Protein AF-A0A7C3ALJ2-F1 (afdb_monomer_lite)

pLDDT: mean 77.15, std 17.39, range [33.81, 95.31]

InterPro domains:
  IPR002881 Domain of unknown function DUF58 [PF01882] (46-124)

Radius of gyration: 22.19 Å; chains: 1; bounding box: 56×35×64 Å

Organism: NCBI:txid1969470

Sequence (143 aa):
MPETLLDPTLAPRLEQLSLALRRPHRGDGRGDRRSLRRGTSLEFADFRPYAVGDDLRHVDWNAYARSDHLFVKLYEEEERFLVHFILDVSRSMDWGSANKLAFALRLVAALGYVGLVGNSRLLVTLADRGFVRSHGPVWGRRE

Secondary structure (DSSP, 8-state):
-PPPSS-TTTHHHHHHHHHHHTS------TTS-S--S-----SEEEEEE--TT--GGGB-HHHHHHHS--EEEEE------EEEEEEE-SGGGS-TTTTHHHHHHHHHHHHHHHHHHTT-EEEEEEEETTEEEEEEEEEPPP-

Structure (mmCIF, N/CA/C/O backbone):
data_AF-A0A7C3ALJ2-F1
#
_entry.id   AF-A0A7C3ALJ2-F1
#
loop_
_atom_site.group_PDB
_atom_site.id
_atom_site.type_symbol
_atom_site.label_atom_id
_atom_site.label_alt_id
_atom_site.label_comp_id
_atom_site.label_asym_id
_atom_site.label_entity_id
_atom_site.label_seq_id
_atom_site.pdbx_PDB_ins_code
_atom_site.Cartn_x
_atom_site.Cartn_y
_atom_site.Cartn_z
_atom_site.occupancy
_atom_site.B_iso_or_equiv
_atom_site.auth_seq_id
_atom_site.auth_comp_id
_atom_site.auth_asym_id
_atom_site.auth_atom_id
_atom_site.pdbx_PDB_model_num
ATOM 1 N N . MET A 1 1 ? 28.435 -0.595 -17.296 1.00 33.81 1 MET A N 1
ATOM 2 C CA . MET A 1 1 ? 27.869 -0.285 -15.965 1.00 33.81 1 MET A CA 1
ATOM 3 C C . MET A 1 1 ? 26.373 -0.502 -16.074 1.00 33.81 1 MET A C 1
ATOM 5 O O . MET A 1 1 ? 25.828 0.019 -17.040 1.00 33.81 1 MET A O 1
ATOM 9 N N . PRO A 1 2 ? 25.717 -1.310 -15.223 1.00 45.59 2 PRO A N 1
ATOM 10 C CA . PRO A 1 2 ? 24.261 -1.386 -15.273 1.00 45.59 2 PRO A CA 1
ATOM 11 C C . PRO A 1 2 ? 23.727 0.025 -15.011 1.00 45.59 2 PRO A C 1
ATOM 13 O O . PRO A 1 2 ? 24.133 0.654 -14.035 1.00 45.59 2 PRO A O 1
ATOM 16 N N . GLU A 1 3 ? 22.901 0.554 -15.915 1.00 58.84 3 GLU A N 1
ATOM 17 C CA . GLU A 1 3 ? 22.177 1.796 -15.648 1.00 58.84 3 GLU A CA 1
ATOM 18 C C . GLU A 1 3 ? 21.433 1.637 -14.322 1.00 58.84 3 GLU A C 1
ATOM 20 O O . GLU A 1 3 ? 20.732 0.647 -14.094 1.00 58.84 3 GLU A O 1
ATOM 25 N N . THR A 1 4 ? 21.605 2.601 -13.427 1.00 68.69 4 THR A N 1
ATOM 26 C CA . THR A 1 4 ? 20.871 2.652 -12.170 1.00 68.69 4 THR A CA 1
ATOM 27 C C . THR A 1 4 ? 19.370 2.696 -12.468 1.00 68.69 4 THR A C 1
ATOM 29 O O . THR A 1 4 ? 18.891 3.572 -13.183 1.00 68.69 4 THR A O 1
ATOM 32 N N . LEU A 1 5 ? 18.612 1.739 -11.917 1.00 74.50 5 LEU A N 1
ATOM 33 C CA . LEU A 1 5 ? 17.150 1.659 -12.084 1.00 74.50 5 LEU A CA 1
ATOM 34 C C . LEU A 1 5 ? 16.419 2.889 -11.528 1.00 74.50 5 LEU A C 1
ATOM 36 O O . LEU A 1 5 ? 15.316 3.207 -11.961 1.00 74.50 5 LEU A O 1
ATOM 40 N N . LEU A 1 6 ? 17.027 3.574 -10.565 1.00 76.19 6 LEU A N 1
ATOM 41 C CA . LEU A 1 6 ? 16.564 4.855 -10.059 1.00 76.19 6 LEU A CA 1
ATOM 42 C C . LEU A 1 6 ? 17.690 5.863 -10.247 1.00 76.19 6 LEU A C 1
ATOM 44 O O . LEU A 1 6 ? 18.774 5.705 -9.687 1.00 76.19 6 LEU A O 1
ATOM 48 N N . ASP A 1 7 ? 17.423 6.884 -11.052 1.00 79.56 7 ASP A N 1
ATOM 49 C CA . ASP A 1 7 ? 18.304 8.038 -11.169 1.00 79.56 7 ASP A CA 1
ATOM 50 C C . ASP A 1 7 ? 18.368 8.744 -9.796 1.00 79.56 7 ASP A C 1
ATOM 52 O O . ASP A 1 7 ? 17.315 9.004 -9.204 1.00 79.56 7 ASP A O 1
ATOM 56 N N . PRO A 1 8 ? 19.560 9.056 -9.255 1.00 75.88 8 PRO A N 1
ATOM 57 C CA . PRO A 1 8 ? 19.692 9.771 -7.983 1.00 75.88 8 PRO A CA 1
ATOM 58 C C . PRO A 1 8 ? 18.953 11.118 -7.960 1.00 75.88 8 PRO A C 1
ATOM 60 O O . PRO A 1 8 ? 18.519 11.559 -6.898 1.00 75.88 8 PRO A O 1
ATOM 63 N N . THR A 1 9 ? 18.731 11.749 -9.115 1.00 81.56 9 THR A N 1
ATOM 64 C CA . THR A 1 9 ? 17.931 12.979 -9.224 1.00 81.56 9 THR A CA 1
ATOM 65 C C . THR A 1 9 ? 16.426 12.753 -9.028 1.00 81.56 9 THR A C 1
ATOM 67 O O . THR A 1 9 ? 15.695 13.697 -8.720 1.00 81.56 9 THR A O 1
ATOM 70 N N . LEU A 1 10 ? 15.941 11.513 -9.171 1.00 79.44 10 LEU A N 1
ATOM 71 C CA . LEU A 1 10 ? 14.536 11.153 -8.960 1.00 79.44 10 LEU A CA 1
ATOM 72 C C . LEU A 1 10 ? 14.204 10.909 -7.488 1.00 79.44 10 LEU A C 1
ATOM 74 O O . LEU A 1 10 ? 13.054 11.117 -7.105 1.00 79.44 10 LEU A O 1
ATOM 78 N N . ALA A 1 11 ? 15.173 10.511 -6.659 1.00 77.81 11 ALA A N 1
ATOM 79 C CA . ALA A 1 11 ? 14.919 10.178 -5.255 1.00 77.81 11 ALA A CA 1
ATOM 80 C C . ALA A 1 11 ? 14.247 11.326 -4.466 1.00 77.81 11 ALA A C 1
ATOM 82 O O . ALA A 1 11 ? 13.194 11.071 -3.878 1.00 77.81 11 ALA A O 1
ATOM 83 N N . PRO A 1 12 ? 14.709 12.595 -4.543 1.00 80.69 12 PRO A N 1
ATOM 84 C CA . PRO A 1 12 ? 14.042 13.707 -3.855 1.00 80.69 12 PRO A CA 1
ATOM 85 C C . PRO A 1 12 ? 12.602 13.947 -4.335 1.00 80.69 12 PRO A C 1
ATOM 87 O O . PRO A 1 12 ? 11.723 14.313 -3.557 1.00 80.69 12 PRO A O 1
ATOM 90 N N . ARG A 1 13 ? 12.328 13.717 -5.627 1.00 83.62 13 ARG A N 1
ATOM 91 C CA . ARG A 1 13 ? 10.977 13.865 -6.196 1.00 83.62 13 ARG A CA 1
ATOM 92 C C . ARG A 1 13 ? 10.041 12.755 -5.724 1.00 83.62 13 ARG A C 1
ATOM 94 O O . ARG A 1 13 ? 8.869 13.015 -5.462 1.00 83.62 13 ARG A O 1
ATOM 101 N N . LEU A 1 14 ? 10.547 11.527 -5.613 1.00 83.44 14 LEU A N 1
ATOM 102 C CA . LEU A 1 14 ? 9.785 10.394 -5.088 1.00 83.44 14 LEU A CA 1
ATOM 103 C C . LEU A 1 14 ? 9.498 10.553 -3.596 1.00 83.44 14 LEU A C 1
ATOM 105 O O . LEU A 1 14 ? 8.397 10.237 -3.153 1.00 83.44 14 LEU A O 1
ATOM 109 N N . GLU A 1 15 ? 10.444 11.097 -2.837 1.00 79.62 15 GLU A N 1
ATOM 110 C CA . GLU A 1 15 ? 10.236 11.452 -1.437 1.00 79.62 15 GLU A CA 1
ATOM 111 C C . GLU A 1 15 ? 9.137 12.514 -1.296 1.00 79.62 15 GLU A C 1
ATOM 113 O O . GLU A 1 15 ? 8.168 12.302 -0.563 1.00 79.62 15 GLU A O 1
ATOM 118 N N . GLN A 1 16 ? 9.192 13.592 -2.083 1.00 80.81 16 GLN A N 1
ATOM 119 C CA . GLN A 1 16 ? 8.142 14.614 -2.104 1.00 80.81 16 GLN A CA 1
ATOM 120 C C . GLN A 1 16 ? 6.760 14.032 -2.461 1.00 80.81 16 GLN A C 1
ATOM 122 O O . GLN A 1 16 ? 5.760 14.366 -1.820 1.00 80.81 16 GLN A O 1
ATOM 127 N N . LEU A 1 17 ? 6.696 13.129 -3.446 1.00 79.69 17 LEU A N 1
ATOM 128 C CA . LEU A 1 17 ? 5.464 12.425 -3.811 1.00 79.69 17 LEU A CA 1
ATOM 129 C C . LEU A 1 17 ? 4.958 11.538 -2.663 1.00 79.69 17 LEU A C 1
ATOM 131 O O . LEU A 1 17 ? 3.764 11.533 -2.365 1.00 79.69 17 LEU A O 1
ATOM 135 N N . SER A 1 18 ? 5.857 10.821 -1.986 1.00 74.44 18 SER A N 1
ATOM 136 C CA . SER A 1 18 ? 5.509 9.970 -0.846 1.00 74.44 18 SER A CA 1
ATOM 137 C C . SER A 1 18 ? 4.914 10.777 0.313 1.00 74.44 18 SER A C 1
ATOM 139 O O . SER A 1 18 ? 3.927 10.355 0.913 1.00 74.44 18 SER A O 1
ATOM 141 N N . LEU A 1 19 ? 5.436 11.979 0.578 1.00 68.94 19 LEU A N 1
ATOM 142 C CA . LEU A 1 19 ? 4.906 12.893 1.593 1.00 68.94 19 LEU A CA 1
ATOM 143 C C . LEU A 1 19 ? 3.507 13.406 1.225 1.00 68.94 19 LEU A C 1
ATOM 145 O O . LEU A 1 19 ? 2.651 13.537 2.100 1.00 68.94 19 LEU A O 1
ATOM 149 N N . ALA A 1 20 ? 3.246 13.658 -0.061 1.00 71.38 20 ALA A N 1
ATOM 150 C CA . ALA A 1 20 ? 1.918 14.043 -0.535 1.00 71.38 20 ALA A CA 1
ATOM 151 C C . ALA A 1 20 ? 0.890 12.908 -0.369 1.00 71.38 20 ALA A C 1
ATOM 153 O O . ALA A 1 20 ? -0.254 13.174 -0.008 1.00 71.38 20 ALA A O 1
ATOM 154 N N . LEU A 1 21 ? 1.310 11.655 -0.577 1.00 65.00 21 LEU A N 1
ATOM 155 C CA . LEU A 1 21 ? 0.473 10.457 -0.431 1.00 65.00 21 LEU A CA 1
ATOM 156 C C . LEU A 1 21 ? 0.263 10.031 1.030 1.00 65.00 21 LEU A C 1
ATOM 158 O O . LEU A 1 21 ? -0.740 9.398 1.339 1.00 65.00 21 LEU A O 1
ATOM 162 N N . ARG A 1 22 ? 1.175 10.410 1.936 1.00 60.94 22 ARG A N 1
ATOM 163 C CA . ARG A 1 22 ? 1.029 10.236 3.393 1.00 60.94 22 ARG A CA 1
ATOM 164 C C . ARG A 1 22 ? -0.002 11.169 4.016 1.00 60.94 22 ARG A C 1
ATOM 166 O O . ARG A 1 22 ? -0.336 10.988 5.186 1.00 60.94 22 ARG A O 1
ATOM 173 N N . ARG A 1 23 ? -0.500 12.177 3.288 1.00 54.72 23 ARG A N 1
ATOM 174 C CA . ARG A 1 23 ? -1.640 12.951 3.782 1.00 54.72 23 ARG A CA 1
ATOM 175 C C . ARG A 1 23 ? -2.798 11.976 3.944 1.00 54.72 23 ARG A C 1
ATOM 177 O O . ARG A 1 23 ? -3.188 11.375 2.941 1.00 54.72 23 ARG A O 1
ATOM 184 N N . PRO A 1 24 ? -3.356 11.833 5.159 1.00 51.25 24 PRO A N 1
ATOM 185 C CA . PRO A 1 24 ? -4.558 11.051 5.333 1.00 51.25 24 PRO A CA 1
ATOM 186 C C . PRO A 1 24 ? -5.551 11.557 4.298 1.00 51.25 24 PRO A C 1
ATOM 188 O O . PRO A 1 24 ? -5.841 12.759 4.255 1.00 51.25 24 PRO A O 1
ATOM 191 N N . HIS A 1 25 ? -6.056 10.666 3.447 1.00 48.00 25 HIS A N 1
ATOM 192 C CA . HIS A 1 25 ? -7.355 10.919 2.859 1.00 48.00 25 HIS A CA 1
ATOM 193 C C . HIS A 1 25 ? -8.286 11.036 4.065 1.00 48.00 25 HIS A C 1
ATOM 195 O O . HIS A 1 25 ? -8.737 10.038 4.621 1.00 48.00 25 HIS A O 1
ATOM 201 N N . ARG A 1 26 ? -8.518 12.270 4.537 1.00 43.62 26 ARG A N 1
ATOM 202 C CA . ARG A 1 26 ? -9.733 12.577 5.278 1.00 43.62 26 ARG A CA 1
ATOM 203 C C . ARG A 1 26 ? -10.808 12.122 4.319 1.00 43.62 26 ARG A C 1
ATOM 205 O O . ARG A 1 26 ? -10.971 12.758 3.284 1.00 43.62 26 ARG A O 1
ATOM 212 N N . GLY A 1 27 ? -11.413 10.967 4.586 1.00 43.16 27 GLY A N 1
ATOM 213 C CA . GLY A 1 27 ? -12.563 10.519 3.825 1.00 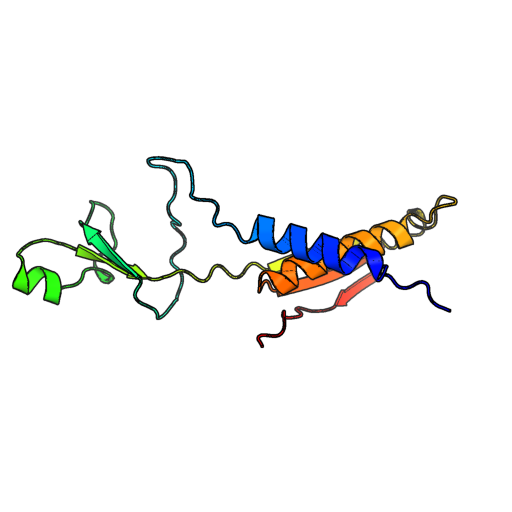43.16 27 GLY A CA 1
ATOM 214 C C . GLY A 1 27 ? -13.542 11.678 3.846 1.00 43.16 27 GLY A C 1
ATOM 215 O O . GLY A 1 27 ? -14.119 11.972 4.892 1.00 43.16 27 GLY A O 1
ATOM 216 N N . ASP A 1 28 ? -13.638 12.401 2.733 1.00 38.25 28 ASP A N 1
ATOM 217 C CA . ASP A 1 28 ? -14.449 13.610 2.613 1.00 38.25 28 ASP A CA 1
ATOM 218 C C . ASP A 1 28 ? -15.898 13.204 2.337 1.00 38.25 28 ASP A C 1
ATOM 220 O O . ASP A 1 28 ? -16.550 13.605 1.380 1.00 38.25 28 ASP A O 1
ATOM 224 N N . GLY A 1 29 ? -16.373 12.288 3.173 1.00 35.59 29 GLY A N 1
ATOM 225 C CA . GLY A 1 29 ? -17.688 11.705 3.126 1.00 35.59 29 GLY A CA 1
ATOM 226 C C . GLY A 1 29 ? -18.248 11.758 4.527 1.00 35.59 29 GLY A C 1
ATOM 227 O O . GLY A 1 29 ? -17.987 10.880 5.352 1.00 35.59 29 GLY A O 1
ATOM 228 N N . ARG A 1 30 ? -19.065 12.779 4.799 1.00 38.22 30 ARG A N 1
ATOM 229 C CA . ARG A 1 30 ? -20.140 12.643 5.782 1.00 38.22 30 ARG A CA 1
ATOM 230 C C . ARG A 1 30 ? -20.892 11.348 5.447 1.00 38.22 30 ARG A C 1
ATOM 232 O O . ARG A 1 30 ? -21.693 11.329 4.525 1.00 38.22 30 ARG A O 1
ATOM 239 N N . GLY A 1 31 ? -20.614 10.281 6.188 1.00 39.94 31 GLY A N 1
ATOM 240 C CA . GLY A 1 31 ? -21.455 9.088 6.217 1.00 39.94 31 GLY A CA 1
ATOM 241 C C . GLY A 1 31 ? -21.067 7.896 5.345 1.00 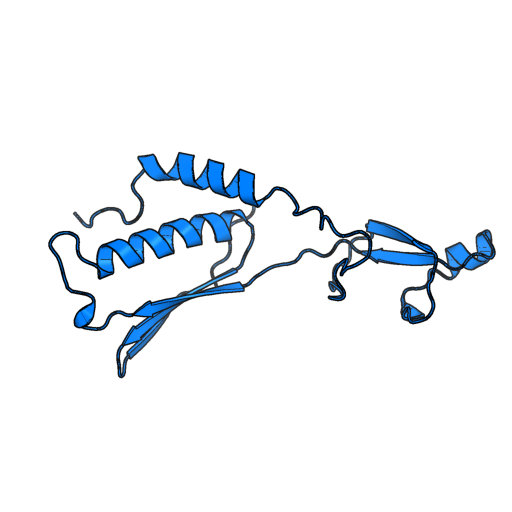39.94 31 GLY A C 1
ATOM 242 O O . GLY A 1 31 ? -21.805 6.922 5.413 1.00 39.94 31 GLY A O 1
ATOM 243 N N . ASP A 1 32 ? -19.946 7.880 4.615 1.00 35.16 32 ASP A N 1
ATOM 244 C CA . ASP A 1 32 ? -19.581 6.683 3.837 1.00 35.16 32 ASP A CA 1
ATOM 245 C C . ASP A 1 32 ? -18.181 6.161 4.188 1.00 35.16 32 ASP A C 1
ATOM 247 O O . ASP A 1 32 ? -17.150 6.679 3.766 1.00 35.16 32 ASP A O 1
ATOM 251 N N . ARG A 1 33 ? -18.191 5.118 5.028 1.00 38.84 33 ARG A N 1
ATOM 252 C CA . ARG A 1 33 ? -17.067 4.249 5.407 1.00 38.84 33 ARG A CA 1
ATOM 253 C C . ARG A 1 33 ? -15.868 4.958 6.052 1.00 38.84 33 ARG A C 1
ATOM 255 O O . ARG A 1 33 ? -14.760 4.944 5.524 1.00 38.84 33 ARG A O 1
ATOM 262 N N . ARG A 1 34 ? -16.030 5.386 7.315 1.00 42.81 34 ARG A N 1
ATOM 263 C CA . ARG A 1 34 ? -14.938 5.119 8.276 1.00 42.81 34 ARG A CA 1
ATOM 264 C C . ARG A 1 34 ? -14.745 3.609 8.254 1.00 42.81 34 ARG A C 1
ATOM 266 O O . ARG A 1 34 ? -15.745 2.905 8.377 1.00 42.81 34 ARG A O 1
ATOM 273 N N . SER A 1 35 ? -13.525 3.159 7.983 1.00 44.22 35 SER A N 1
ATOM 274 C CA . SER A 1 35 ? -13.149 1.756 7.829 1.00 44.22 35 SER A CA 1
ATOM 275 C C . SER A 1 35 ? -14.101 0.790 8.559 1.00 44.22 35 SER A C 1
ATOM 277 O O . SER A 1 35 ? -14.171 0.752 9.784 1.00 44.22 35 SER A O 1
ATOM 279 N N . LEU A 1 36 ? -14.884 0.024 7.789 1.00 39.91 36 LEU A N 1
ATOM 280 C CA . LEU A 1 36 ? -15.577 -1.165 8.301 1.00 39.91 36 LEU A CA 1
ATOM 281 C C . LEU A 1 36 ? -14.583 -2.318 8.519 1.00 39.91 36 LEU A C 1
ATOM 283 O O . LEU A 1 36 ? -14.978 -3.392 8.979 1.00 39.91 36 LEU A O 1
ATOM 287 N N . ARG A 1 37 ? -13.309 -2.129 8.146 1.00 44.88 37 ARG A N 1
ATOM 288 C CA . ARG A 1 37 ? -12.247 -3.081 8.420 1.00 44.88 37 ARG A CA 1
ATOM 289 C C . ARG A 1 37 ? -11.785 -2.829 9.846 1.00 44.88 37 ARG A C 1
ATOM 291 O O . ARG A 1 37 ? -11.502 -1.725 10.281 1.00 44.88 37 ARG A O 1
ATOM 298 N N . ARG A 1 38 ? -11.919 -3.876 10.645 1.00 49.16 38 ARG A N 1
ATOM 299 C CA . ARG A 1 38 ? -11.598 -3.838 12.061 1.00 49.16 38 ARG A CA 1
ATOM 300 C C . ARG A 1 38 ? -10.129 -4.198 12.151 1.00 49.16 38 ARG A C 1
ATOM 302 O O . ARG A 1 38 ? -9.790 -5.380 12.097 1.00 49.16 38 ARG A O 1
ATOM 309 N N . GLY A 1 39 ? -9.273 -3.190 12.226 1.00 46.03 39 GLY A N 1
ATOM 310 C CA . GLY A 1 39 ? -7.867 -3.399 12.518 1.00 46.03 39 GLY A CA 1
ATOM 311 C C . GLY A 1 39 ? -7.715 -4.145 13.838 1.00 46.03 39 GLY A C 1
ATOM 312 O O . GLY A 1 39 ? -8.283 -3.746 14.849 1.00 46.03 39 GLY A O 1
ATOM 313 N N . THR A 1 40 ? -6.911 -5.202 13.860 1.00 45.91 40 THR A N 1
ATOM 314 C CA . THR A 1 40 ? -6.458 -5.905 15.079 1.00 45.91 40 THR A CA 1
ATOM 315 C C . THR A 1 40 ? -5.494 -5.069 15.936 1.00 45.91 40 THR A C 1
ATOM 317 O O . THR A 1 40 ? -4.716 -5.618 16.713 1.00 45.91 40 THR A O 1
ATOM 320 N N . SER A 1 41 ? -5.476 -3.750 15.750 1.00 53.19 41 SER A N 1
ATOM 321 C CA . SER A 1 41 ? -4.529 -2.868 16.417 1.00 53.19 41 SER A CA 1
ATOM 322 C C . SER A 1 41 ? -4.807 -2.813 17.916 1.00 53.19 41 SER A C 1
ATOM 324 O O . SER A 1 41 ? -5.958 -2.773 18.349 1.00 53.19 41 SER A O 1
ATOM 326 N N . LEU A 1 42 ? -3.737 -2.846 18.708 1.00 58.44 42 LEU A N 1
ATOM 327 C CA . LEU A 1 42 ? -3.792 -2.846 20.172 1.00 58.44 42 LEU A CA 1
ATOM 328 C C . LEU A 1 42 ? -3.930 -1.432 20.757 1.00 58.44 42 LEU A C 1
ATOM 330 O O . LEU A 1 42 ? -4.186 -1.299 21.953 1.00 58.44 42 LEU A O 1
ATOM 334 N N . GLU A 1 43 ? -3.761 -0.387 19.944 1.00 68.56 43 GLU A N 1
ATOM 335 C CA . GLU A 1 43 ? -3.712 0.994 20.421 1.00 68.56 43 GLU A CA 1
ATOM 336 C C . GLU A 1 43 ? -5.096 1.649 20.381 1.00 68.56 43 GLU A C 1
ATOM 338 O O . GLU A 1 43 ? -5.773 1.713 19.351 1.00 68.56 43 GLU A O 1
ATOM 343 N N . PHE A 1 44 ? -5.541 2.096 21.554 1.00 79.62 44 PHE A N 1
ATOM 344 C CA . PHE A 1 44 ? -6.787 2.830 21.731 1.00 79.62 44 PHE A CA 1
ATOM 345 C C . PHE A 1 44 ? -6.682 4.205 21.060 1.00 79.62 44 PHE A C 1
ATOM 347 O O . PHE A 1 44 ? -5.753 4.953 21.348 1.00 79.62 44 PHE A O 1
ATOM 354 N N . ALA A 1 45 ? -7.658 4.544 20.216 1.00 79.69 45 ALA A N 1
ATOM 355 C CA . ALA A 1 45 ? -7.729 5.841 19.551 1.00 79.69 45 ALA A CA 1
ATOM 356 C C . ALA A 1 45 ? -8.685 6.802 20.268 1.00 79.69 45 ALA A C 1
ATOM 358 O O . ALA A 1 45 ? -8.289 7.905 20.635 1.00 79.69 45 ALA A O 1
ATOM 359 N N . ASP A 1 46 ? -9.951 6.406 20.438 1.00 83.69 46 ASP A N 1
ATOM 360 C CA . ASP A 1 46 ? -10.995 7.267 21.011 1.00 83.69 46 ASP A CA 1
ATOM 361 C C . ASP A 1 46 ? -12.252 6.458 21.397 1.00 83.69 46 ASP A C 1
ATOM 36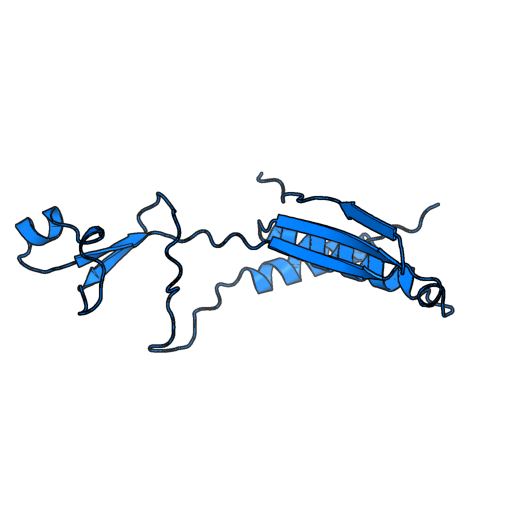3 O O . ASP A 1 46 ? -12.329 5.243 21.204 1.00 83.69 46 ASP A O 1
ATOM 367 N N . PHE A 1 47 ? -13.276 7.135 21.905 1.00 86.62 47 PHE A N 1
ATOM 368 C CA . PHE A 1 47 ? -14.627 6.618 22.065 1.00 86.62 47 PHE A CA 1
ATOM 369 C C . PHE A 1 47 ? -15.574 7.224 21.032 1.00 86.62 47 PHE A C 1
ATOM 371 O O . PHE A 1 47 ? -15.432 8.366 20.598 1.00 86.62 47 PHE A O 1
ATOM 378 N N . ARG A 1 48 ? -16.630 6.484 20.696 1.00 89.69 48 ARG A N 1
ATOM 379 C C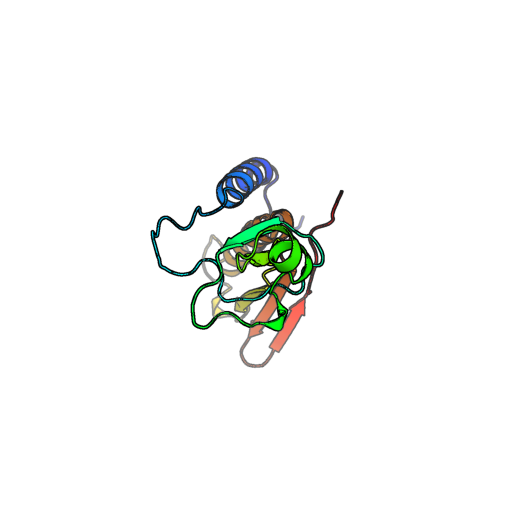A . ARG A 1 48 ? -17.817 7.074 20.067 1.00 89.69 48 ARG A CA 1
ATOM 380 C C . ARG A 1 48 ? -19.104 6.545 20.685 1.00 89.69 48 ARG A C 1
ATOM 382 O O . ARG A 1 48 ? -19.094 5.420 21.188 1.00 89.69 48 ARG A O 1
ATOM 389 N N . PRO A 1 49 ? -20.216 7.297 20.608 1.00 91.69 49 PRO A N 1
ATOM 390 C CA . PRO A 1 49 ? -21.522 6.773 20.976 1.00 91.69 49 PRO A CA 1
ATOM 391 C C . PRO A 1 49 ? -21.845 5.491 20.202 1.00 91.69 49 PRO A C 1
ATOM 393 O O . PRO A 1 49 ? -21.537 5.368 19.008 1.00 91.69 49 PRO A O 1
ATOM 396 N N . TYR A 1 50 ? -22.453 4.540 20.904 1.00 92.50 50 TYR A N 1
ATOM 397 C CA . TYR A 1 50 ? -22.989 3.319 20.319 1.00 92.50 50 TYR A CA 1
ATOM 398 C C . TYR A 1 50 ? -24.105 3.638 19.319 1.00 92.50 50 TYR A C 1
ATOM 400 O O . TYR A 1 50 ? -24.970 4.477 19.578 1.00 92.50 50 TYR A O 1
ATOM 408 N N . ALA A 1 51 ? -24.103 2.930 18.196 1.00 90.06 51 ALA A N 1
ATOM 409 C CA . ALA A 1 51 ? -25.173 2.926 17.215 1.00 90.06 51 ALA A CA 1
ATOM 410 C C . ALA A 1 51 ? -25.708 1.501 17.031 1.00 90.06 51 ALA A C 1
ATOM 412 O O . ALA A 1 51 ? -24.986 0.512 17.172 1.00 90.06 51 ALA A O 1
ATOM 413 N N . VAL A 1 52 ? -26.990 1.389 16.686 1.00 88.62 52 VAL A N 1
ATOM 414 C CA . VAL A 1 52 ? -27.619 0.092 16.413 1.00 88.62 52 VAL A CA 1
ATOM 415 C C . VAL A 1 52 ? -26.868 -0.615 15.280 1.00 88.62 52 VAL A C 1
ATOM 417 O O . VAL A 1 52 ? -26.664 -0.042 14.212 1.00 88.62 52 VAL A O 1
ATOM 420 N N . GLY A 1 53 ? -26.462 -1.862 15.525 1.00 87.69 53 GLY A N 1
ATOM 421 C CA . GLY A 1 53 ? -25.628 -2.656 14.613 1.00 87.69 53 GLY A CA 1
ATOM 422 C C . GLY A 1 53 ? -24.158 -2.750 15.029 1.00 87.69 53 GLY A C 1
ATOM 423 O O . GLY A 1 53 ? -23.424 -3.576 14.484 1.00 87.69 53 GLY A O 1
ATOM 424 N N . ASP A 1 54 ? -23.731 -1.969 16.024 1.00 83.81 54 ASP A N 1
ATOM 425 C CA . ASP A 1 54 ? -22.398 -2.101 16.601 1.00 83.81 54 ASP A CA 1
ATOM 426 C C . ASP A 1 54 ? -22.242 -3.398 17.402 1.00 83.81 54 ASP A C 1
ATOM 428 O O . ASP A 1 54 ? -23.151 -3.872 18.090 1.00 83.81 54 ASP A O 1
ATOM 432 N N . ASP A 1 55 ? -21.041 -3.966 17.327 1.00 84.62 55 ASP A N 1
ATOM 433 C CA . ASP A 1 55 ? -20.675 -5.203 18.007 1.00 84.62 55 ASP A CA 1
ATOM 434 C C . ASP A 1 55 ? -20.417 -4.938 19.496 1.00 84.62 55 ASP A C 1
ATOM 436 O O . ASP A 1 55 ? -19.426 -4.296 19.857 1.00 84.62 55 ASP A O 1
ATOM 440 N N . LEU A 1 56 ? -21.293 -5.470 20.354 1.00 89.06 56 LEU A N 1
ATOM 441 C CA . LEU A 1 56 ? -21.288 -5.255 21.806 1.00 89.06 56 LEU A CA 1
ATOM 442 C C . LEU A 1 56 ? -19.977 -5.656 22.498 1.00 89.06 56 LEU A C 1
ATOM 444 O O . LEU A 1 56 ? -19.696 -5.176 23.592 1.00 89.06 56 LEU A O 1
ATOM 448 N N . ARG A 1 57 ? -19.134 -6.485 21.868 1.00 87.69 57 ARG A N 1
ATOM 449 C CA . ARG A 1 57 ? -17.808 -6.838 22.405 1.00 87.69 57 ARG A CA 1
ATOM 450 C C . ARG A 1 57 ? -16.855 -5.645 22.501 1.00 87.69 57 ARG A C 1
ATOM 452 O O . ARG A 1 57 ? -15.891 -5.706 23.253 1.00 87.69 57 ARG A O 1
ATOM 459 N N . HIS A 1 58 ? -17.123 -4.577 21.752 1.00 85.81 58 HIS A N 1
ATOM 460 C CA . HIS A 1 58 ? -16.316 -3.355 21.746 1.00 85.81 58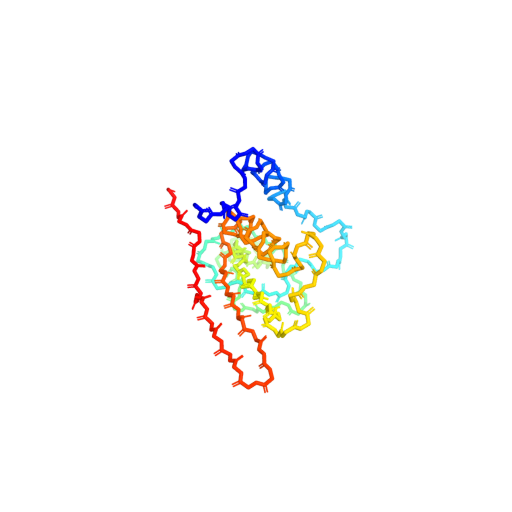 HIS A CA 1
ATOM 461 C C . HIS A 1 58 ? -16.906 -2.250 22.632 1.00 85.81 58 HIS A C 1
ATOM 463 O O . HIS A 1 58 ? -16.352 -1.150 22.684 1.00 85.81 58 HIS A O 1
ATOM 469 N N . VAL A 1 59 ? -18.027 -2.515 23.312 1.00 92.25 59 VAL A N 1
ATOM 470 C CA . VAL A 1 59 ? -18.606 -1.579 24.279 1.00 92.25 59 VAL A CA 1
ATOM 471 C C . VAL A 1 59 ? -17.683 -1.465 25.486 1.00 92.25 59 VAL A C 1
ATOM 473 O O . VAL A 1 59 ? -17.209 -2.466 26.029 1.00 92.25 59 VAL A O 1
ATOM 476 N N . ASP A 1 60 ? -17.435 -0.235 25.927 1.00 91.88 60 ASP A N 1
ATOM 477 C CA . ASP A 1 60 ? -16.760 0.001 27.197 1.00 91.88 60 ASP A CA 1
ATOM 478 C C . ASP A 1 60 ? -17.771 -0.039 28.349 1.00 91.88 60 ASP A C 1
ATOM 480 O O . ASP A 1 60 ? -18.428 0.952 28.676 1.00 91.88 60 ASP A O 1
ATOM 484 N N . TRP A 1 61 ? -17.868 -1.201 28.992 1.00 93.19 61 TRP A N 1
ATOM 485 C CA . TRP A 1 61 ? -18.753 -1.404 30.138 1.00 93.19 61 TRP A CA 1
ATOM 486 C C . TRP A 1 61 ? -18.378 -0.550 31.361 1.00 93.19 61 TRP A C 1
ATOM 488 O O . TRP A 1 61 ? -19.258 -0.189 32.138 1.00 93.19 61 TRP A O 1
ATOM 498 N N . ASN A 1 62 ? -17.109 -0.150 31.513 1.00 93.62 62 ASN A N 1
ATOM 499 C CA . ASN A 1 62 ? -16.683 0.750 32.592 1.00 93.62 62 ASN A CA 1
ATOM 500 C C . ASN A 1 62 ? -17.069 2.207 32.304 1.00 93.62 62 ASN A C 1
ATOM 502 O O . ASN A 1 62 ? -17.350 2.974 33.226 1.00 93.62 62 ASN A O 1
ATOM 506 N N . ALA A 1 63 ? -17.048 2.630 31.038 1.00 91.44 63 ALA A N 1
ATOM 507 C CA . ALA A 1 63 ? -17.577 3.929 30.631 1.00 91.44 63 ALA A CA 1
ATOM 508 C C . ALA A 1 63 ? -19.095 3.975 30.841 1.00 91.44 63 ALA A C 1
ATOM 510 O O . ALA A 1 63 ? -19.593 4.938 31.428 1.00 91.44 63 ALA A O 1
ATOM 511 N N . TYR A 1 64 ? -19.801 2.904 30.465 1.00 93.75 64 TYR A N 1
ATOM 512 C CA . TYR A 1 64 ? -21.233 2.766 30.719 1.00 93.75 64 TYR A CA 1
ATOM 513 C C . TYR A 1 64 ? -21.553 2.861 32.217 1.00 93.75 64 TYR A C 1
ATOM 515 O O . TYR A 1 64 ? -22.331 3.719 32.615 1.00 93.75 64 TYR A O 1
ATOM 523 N N . ALA A 1 65 ? -20.865 2.098 33.073 1.00 95.31 65 ALA A N 1
ATOM 524 C CA . ALA A 1 65 ? -21.098 2.116 34.521 1.00 95.31 65 ALA A CA 1
ATOM 525 C C . ALA A 1 65 ? -20.922 3.501 35.183 1.00 95.31 65 ALA A C 1
ATOM 527 O O . ALA A 1 65 ? -21.478 3.744 36.250 1.00 95.31 65 ALA A O 1
ATOM 528 N N . ARG A 1 66 ? -20.140 4.407 34.577 1.00 94.50 66 ARG A N 1
ATOM 529 C CA . ARG A 1 66 ? -19.882 5.760 35.105 1.00 94.50 66 ARG A CA 1
ATOM 530 C C . ARG A 1 66 ? -20.792 6.841 34.532 1.00 94.50 66 ARG A C 1
ATOM 532 O O . ARG A 1 66 ? -20.906 7.898 35.141 1.00 94.50 66 ARG A O 1
ATOM 539 N N . SER A 1 67 ? -21.362 6.618 33.352 1.00 93.44 67 SER A N 1
ATOM 540 C CA . SER A 1 67 ? -22.068 7.658 32.591 1.00 93.44 67 SER A CA 1
ATOM 541 C C . SER A 1 67 ? -23.496 7.290 32.200 1.00 93.44 67 SER A C 1
ATOM 543 O O . SER A 1 67 ? -24.218 8.162 31.738 1.00 93.44 67 SER A O 1
ATOM 545 N N . ASP A 1 68 ? -23.886 6.021 32.350 1.00 93.75 68 ASP A N 1
ATOM 546 C CA . ASP A 1 68 ? -25.140 5.442 31.848 1.00 93.75 68 ASP A CA 1
ATOM 547 C C . ASP A 1 68 ? -25.358 5.664 30.333 1.00 93.75 68 ASP A C 1
ATOM 549 O O . ASP A 1 68 ? -26.466 5.619 29.800 1.00 93.75 68 ASP A O 1
ATOM 553 N N . HIS A 1 69 ? -24.259 5.885 29.605 1.00 93.19 69 HIS A N 1
ATOM 554 C CA . HIS A 1 69 ? -24.231 6.067 28.161 1.00 93.19 69 HIS A CA 1
ATOM 555 C C . HIS A 1 69 ? -23.359 4.994 27.504 1.00 93.19 69 HIS A C 1
ATOM 557 O O . HIS A 1 69 ? -22.266 4.669 27.972 1.00 93.19 69 HIS A O 1
ATOM 563 N N . LEU A 1 70 ? -23.851 4.422 26.402 1.00 93.88 70 LEU A N 1
ATOM 564 C CA . LEU A 1 70 ? -23.138 3.382 25.665 1.00 93.88 70 LEU A CA 1
ATOM 565 C C . LEU A 1 70 ? -22.098 4.000 24.729 1.00 93.88 70 LEU A C 1
ATOM 567 O O . LEU A 1 70 ? -22.432 4.736 23.797 1.00 93.88 70 LEU A O 1
ATOM 571 N N . PHE A 1 71 ? -20.840 3.622 24.946 1.00 91.44 71 PHE A N 1
ATOM 572 C CA . PHE A 1 71 ? -19.712 3.989 24.099 1.00 91.44 71 PHE A CA 1
ATOM 573 C C . PHE A 1 71 ? -19.026 2.749 23.540 1.00 91.44 71 PHE A C 1
ATOM 575 O O . PHE A 1 71 ? -18.855 1.748 24.235 1.00 91.44 71 PHE A O 1
ATOM 582 N N . VAL A 1 72 ? -18.592 2.846 22.288 1.00 90.81 72 VAL A N 1
ATOM 583 C CA . VAL A 1 72 ? -17.780 1.842 21.602 1.00 90.81 72 VAL A CA 1
ATOM 584 C C . VAL A 1 72 ? -16.343 2.348 21.527 1.00 90.81 72 VAL A C 1
ATOM 586 O O . VAL A 1 72 ? -16.114 3.501 21.149 1.00 90.81 72 VAL A O 1
ATOM 589 N N . LYS A 1 73 ? -15.381 1.489 21.878 1.00 87.69 73 LYS A N 1
ATOM 590 C CA . LYS A 1 73 ? -13.949 1.780 21.737 1.00 87.69 73 LYS A CA 1
ATOM 591 C C . LYS A 1 73 ? -13.558 1.817 20.266 1.00 87.69 73 LYS A C 1
ATOM 593 O O . LYS A 1 73 ? -13.847 0.885 19.514 1.00 87.69 73 LYS A O 1
ATOM 598 N N . LEU A 1 74 ? -12.878 2.884 19.877 1.00 79.62 74 LEU A N 1
ATOM 599 C CA . LEU A 1 74 ? -12.201 3.012 18.599 1.00 79.62 74 LEU A CA 1
ATOM 600 C C . LEU A 1 74 ? -10.723 2.696 18.804 1.00 79.62 74 LEU A C 1
ATOM 602 O O . LEU A 1 74 ? -10.103 3.162 19.759 1.00 79.62 74 LEU A O 1
ATOM 606 N N . TYR A 1 75 ? -10.173 1.908 17.893 1.00 75.44 75 TYR A N 1
ATOM 607 C CA . TYR A 1 75 ? -8.762 1.550 17.857 1.00 75.44 75 TYR A CA 1
ATOM 608 C C . TYR A 1 75 ? -8.138 2.172 16.613 1.00 75.44 75 TYR A C 1
ATOM 610 O O . TYR A 1 75 ? -8.813 2.308 15.587 1.00 75.44 75 TYR A O 1
ATOM 618 N N . GLU A 1 76 ? -6.874 2.570 16.705 1.00 65.06 76 GLU A N 1
ATOM 619 C CA . GLU A 1 76 ? -6.158 3.135 15.565 1.00 65.06 76 GLU A CA 1
ATOM 620 C C . GLU A 1 76 ? -5.795 2.010 14.598 1.00 65.06 76 GLU A C 1
ATOM 622 O O . GLU A 1 76 ? -4.992 1.139 14.920 1.00 65.06 76 GLU A O 1
ATOM 627 N N . GLU A 1 77 ? -6.405 1.974 13.417 1.00 62.59 77 GLU A N 1
ATOM 628 C CA . GLU A 1 77 ? -6.090 0.951 12.425 1.00 62.59 77 GLU A CA 1
ATOM 629 C C . GLU A 1 77 ? -4.812 1.327 11.662 1.00 62.59 77 GLU A C 1
ATOM 631 O O . GLU A 1 77 ? -4.824 2.189 10.786 1.00 62.59 77 GLU A O 1
ATOM 636 N N . GLU A 1 78 ? -3.703 0.638 11.952 1.00 57.12 78 GLU A N 1
ATOM 637 C CA . GLU A 1 78 ? -2.568 0.606 11.027 1.00 57.12 78 GLU A CA 1
ATOM 638 C C . GLU A 1 78 ? -2.967 -0.221 9.784 1.00 57.12 78 GLU A C 1
ATOM 640 O O . GLU A 1 78 ? -2.748 -1.436 9.729 1.00 57.12 78 GLU A O 1
ATOM 645 N N . GLU A 1 79 ? -3.548 0.414 8.760 1.00 58.03 79 GLU A N 1
ATOM 646 C CA . GLU A 1 79 ? -3.746 -0.246 7.465 1.00 58.03 79 GLU A CA 1
ATOM 647 C C . GLU A 1 79 ? -2.389 -0.448 6.774 1.00 58.03 79 GLU A C 1
ATOM 649 O O . GLU A 1 79 ? -1.793 0.463 6.197 1.00 58.03 79 GLU A O 1
ATOM 654 N N . ARG A 1 80 ? -1.881 -1.682 6.827 1.00 63.44 80 ARG A N 1
ATOM 655 C CA . ARG A 1 80 ? -0.699 -2.100 6.066 1.00 63.44 80 ARG A CA 1
ATOM 656 C C . ARG A 1 80 ? -1.142 -2.755 4.768 1.00 63.44 80 ARG A C 1
ATOM 658 O O . ARG A 1 80 ? -1.636 -3.883 4.773 1.00 63.44 80 ARG A O 1
ATOM 665 N N . PHE A 1 81 ? -0.921 -2.082 3.647 1.00 70.69 81 PHE A N 1
ATOM 666 C CA . PHE A 1 81 ? -1.232 -2.637 2.333 1.00 70.69 81 PHE A CA 1
ATOM 667 C C . PHE A 1 81 ? -0.080 -3.496 1.796 1.00 70.69 81 PHE A C 1
ATOM 669 O O . PHE A 1 81 ? 1.099 -3.235 2.050 1.00 70.69 81 PHE A O 1
ATOM 676 N N . LEU A 1 82 ? -0.428 -4.540 1.041 1.00 81.56 82 LEU A N 1
ATOM 677 C CA . LEU A 1 82 ? 0.507 -5.263 0.183 1.00 81.56 82 LEU A CA 1
ATOM 678 C C . LEU A 1 82 ? 0.369 -4.711 -1.234 1.00 81.56 82 LEU A C 1
ATOM 680 O O . LEU A 1 82 ? -0.675 -4.868 -1.862 1.00 81.56 82 LEU A O 1
ATOM 684 N N . VAL A 1 83 ? 1.435 -4.103 -1.742 1.00 84.62 83 VAL A N 1
ATOM 685 C CA . VAL A 1 83 ? 1.541 -3.687 -3.137 1.00 84.62 83 VAL A CA 1
ATOM 686 C C . VAL A 1 83 ? 2.200 -4.820 -3.914 1.00 84.62 83 VAL A C 1
ATOM 688 O O . VAL A 1 83 ? 3.365 -5.149 -3.683 1.00 84.62 83 VAL A O 1
ATOM 691 N N . HIS A 1 84 ? 1.444 -5.436 -4.822 1.00 91.69 84 HIS A N 1
ATOM 692 C CA . HIS A 1 84 ? 1.929 -6.518 -5.676 1.00 91.69 84 HIS A CA 1
ATOM 693 C C . HIS A 1 84 ? 2.058 -6.032 -7.119 1.00 91.69 84 HIS A C 1
ATOM 695 O O . HIS A 1 84 ? 1.062 -5.810 -7.801 1.00 91.69 84 HIS A O 1
ATOM 701 N N . PHE A 1 85 ? 3.294 -5.878 -7.587 1.00 93.06 85 PHE A N 1
ATOM 702 C CA . PHE A 1 85 ? 3.585 -5.614 -8.990 1.00 93.06 85 PHE A CA 1
ATOM 703 C C . PHE A 1 85 ? 3.751 -6.925 -9.748 1.00 93.06 85 PHE A C 1
ATOM 705 O O . PHE A 1 85 ? 4.537 -7.780 -9.342 1.00 93.06 85 PHE A O 1
ATOM 712 N N . ILE A 1 86 ? 3.062 -7.059 -10.876 1.00 93.62 86 ILE A N 1
ATOM 713 C CA . ILE A 1 86 ? 3.270 -8.151 -11.827 1.00 93.62 86 ILE A CA 1
ATOM 714 C C . ILE A 1 86 ? 3.809 -7.525 -13.108 1.00 93.62 86 ILE A C 1
ATOM 716 O O . ILE A 1 86 ? 3.141 -6.699 -13.728 1.00 93.62 86 ILE A O 1
ATOM 720 N N . LEU A 1 87 ? 5.040 -7.876 -13.466 1.00 94.31 87 LEU A N 1
ATOM 721 C CA . LEU A 1 87 ? 5.766 -7.316 -14.594 1.00 94.31 87 LEU A CA 1
ATOM 722 C C . LEU A 1 87 ? 5.927 -8.369 -15.688 1.00 94.31 87 LEU A C 1
ATOM 724 O O . LEU A 1 87 ? 6.527 -9.416 -15.454 1.00 94.31 87 LEU A O 1
ATOM 728 N N . ASP A 1 88 ? 5.436 -8.059 -16.886 1.00 93.25 88 ASP A N 1
ATOM 729 C CA . ASP A 1 88 ? 5.724 -8.842 -18.086 1.00 93.25 88 ASP A CA 1
ATOM 730 C C . ASP A 1 88 ? 7.218 -8.725 -18.440 1.00 93.25 88 ASP A C 1
ATOM 732 O O . ASP A 1 88 ? 7.761 -7.621 -18.518 1.00 93.25 88 ASP A O 1
ATOM 736 N N . VAL A 1 89 ? 7.880 -9.864 -18.637 1.00 93.56 89 VAL A N 1
ATOM 737 C CA . VAL A 1 89 ? 9.273 -9.971 -19.104 1.00 93.56 89 VAL A CA 1
ATOM 738 C C . VAL A 1 89 ? 9.382 -10.767 -20.410 1.00 93.56 89 VAL A C 1
ATOM 740 O O . VAL A 1 89 ? 10.466 -11.218 -20.778 1.00 93.56 89 VAL A O 1
ATOM 743 N N . SER A 1 90 ? 8.263 -10.939 -21.121 1.00 92.94 90 SER A N 1
ATOM 744 C CA . SER A 1 90 ? 8.214 -11.573 -22.437 1.00 92.94 90 SER A CA 1
ATOM 745 C C . SER A 1 90 ? 9.046 -10.818 -23.476 1.00 92.94 90 SER A C 1
ATOM 747 O O . SER A 1 90 ? 9.324 -9.623 -23.351 1.00 92.94 90 SER A O 1
ATOM 749 N N . ARG A 1 91 ? 9.375 -11.490 -24.588 1.00 90.94 91 ARG A N 1
ATOM 750 C CA . ARG A 1 91 ? 10.107 -10.884 -25.723 1.00 90.94 91 ARG A CA 1
ATOM 751 C C . ARG A 1 91 ? 9.460 -9.606 -26.270 1.00 90.94 91 ARG A C 1
ATOM 753 O O . ARG A 1 91 ? 10.156 -8.781 -26.844 1.00 90.94 91 ARG A O 1
ATOM 760 N N . SER A 1 92 ? 8.150 -9.420 -26.083 1.00 92.19 92 SER A N 1
ATOM 761 C CA . SER A 1 92 ? 7.440 -8.201 -26.502 1.00 92.19 92 SER A CA 1
ATOM 762 C C . SER A 1 92 ? 7.888 -6.939 -25.747 1.00 92.19 92 SER A C 1
ATOM 764 O O . SER A 1 92 ? 7.602 -5.820 -26.175 1.00 92.19 92 SER A O 1
ATOM 766 N N . MET A 1 93 ? 8.582 -7.114 -24.621 1.00 93.56 93 MET A N 1
ATOM 767 C CA . MET A 1 93 ? 9.105 -6.035 -23.791 1.00 93.56 93 MET A CA 1
ATOM 768 C C . MET A 1 93 ? 10.497 -5.565 -24.237 1.00 93.56 93 MET A C 1
ATOM 770 O O . MET A 1 93 ? 10.925 -4.488 -23.823 1.00 93.56 93 MET A O 1
ATOM 774 N N . ASP A 1 94 ? 11.176 -6.314 -25.113 1.00 92.25 94 ASP A N 1
ATOM 775 C CA . ASP A 1 94 ? 12.410 -5.880 -25.773 1.00 92.25 94 ASP A CA 1
ATOM 776 C C . ASP A 1 94 ? 12.079 -5.102 -27.052 1.00 92.25 94 ASP A C 1
ATOM 778 O O . ASP A 1 94 ? 12.192 -5.585 -28.178 1.00 92.25 94 ASP A O 1
ATOM 782 N N . TRP A 1 95 ? 11.540 -3.899 -26.859 1.00 92.12 95 TRP A N 1
ATOM 783 C CA . TRP A 1 95 ? 11.053 -3.061 -27.947 1.00 92.12 95 TRP A CA 1
ATOM 784 C C . TRP A 1 95 ? 11.365 -1.585 -27.704 1.00 92.12 95 TRP A C 1
ATOM 786 O O . TRP A 1 95 ? 11.262 -1.102 -26.572 1.00 92.12 95 TRP A O 1
ATOM 796 N N . GLY A 1 96 ? 11.677 -0.873 -28.793 1.00 89.50 96 GLY A N 1
ATOM 797 C CA . GLY A 1 96 ? 11.932 0.568 -28.814 1.00 89.50 96 GLY A CA 1
ATOM 798 C C . GLY A 1 96 ? 13.379 0.961 -28.490 1.00 89.50 96 GLY A C 1
ATOM 799 O O . GLY A 1 96 ? 14.137 0.195 -27.903 1.00 89.50 96 GLY A O 1
ATOM 800 N N . SER A 1 97 ? 13.759 2.184 -28.876 1.00 80.19 97 SER A N 1
ATOM 801 C CA . SER A 1 97 ? 15.057 2.785 -28.519 1.00 80.19 97 SER A CA 1
ATOM 802 C C . SER A 1 97 ? 15.143 3.107 -27.025 1.00 80.19 97 SER A C 1
ATOM 804 O O . SER A 1 97 ? 16.180 2.902 -26.400 1.00 80.19 97 SER A O 1
ATOM 806 N N . ALA A 1 98 ? 14.029 3.546 -26.436 1.00 81.06 98 ALA A N 1
ATOM 807 C CA . ALA A 1 98 ? 13.794 3.474 -25.003 1.00 81.06 98 ALA A CA 1
ATOM 808 C C . ALA A 1 98 ? 13.177 2.104 -24.701 1.00 81.06 98 ALA A C 1
ATOM 810 O O . ALA A 1 98 ? 11.981 1.898 -24.908 1.00 81.06 98 ALA A O 1
ATOM 811 N N . ASN A 1 99 ? 14.011 1.161 -24.266 1.00 90.31 99 ASN A N 1
ATOM 812 C CA . ASN A 1 99 ? 13.597 -0.217 -24.033 1.00 90.3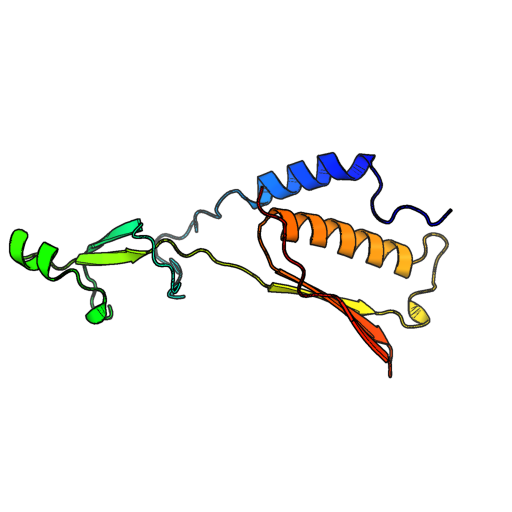1 99 ASN A CA 1
ATOM 813 C C . ASN A 1 99 ? 12.400 -0.280 -23.057 1.00 90.31 99 ASN A C 1
ATOM 815 O O . ASN A 1 99 ? 12.470 0.208 -21.922 1.00 90.31 99 ASN A O 1
ATOM 819 N N . LYS A 1 100 ? 11.290 -0.881 -23.506 1.00 93.38 100 LYS A N 1
ATOM 820 C CA . LYS A 1 100 ? 10.030 -0.960 -22.747 1.00 93.38 100 LYS A CA 1
ATOM 821 C C . LYS A 1 100 ? 10.197 -1.676 -21.401 1.00 93.38 100 LYS A C 1
ATOM 823 O O . LYS A 1 100 ? 9.640 -1.216 -20.402 1.00 93.38 100 LYS A O 1
ATOM 828 N N . LEU A 1 101 ? 10.975 -2.761 -21.347 1.00 92.50 101 LEU A N 1
ATOM 829 C CA . LEU A 1 101 ? 11.286 -3.465 -20.099 1.00 92.50 101 LEU A CA 1
ATOM 830 C C . LEU A 1 101 ? 12.053 -2.569 -19.123 1.00 92.50 101 LEU A C 1
ATOM 832 O O . LEU A 1 101 ? 11.692 -2.493 -17.949 1.00 92.50 101 LEU A O 1
ATOM 836 N N . ALA A 1 102 ? 13.072 -1.857 -19.605 1.00 90.19 102 ALA A N 1
ATOM 837 C CA . ALA A 1 102 ? 13.848 -0.937 -18.782 1.00 90.19 102 ALA A CA 1
ATOM 838 C C . ALA A 1 102 ? 12.952 0.153 -18.179 1.00 90.19 102 ALA A C 1
ATOM 840 O O . ALA A 1 102 ? 13.017 0.407 -16.978 1.00 90.19 102 ALA A O 1
ATOM 841 N N . PHE A 1 103 ? 12.058 0.746 -18.974 1.00 90.19 103 PHE A N 1
ATOM 842 C CA . PHE A 1 103 ? 11.102 1.734 -18.472 1.00 90.19 103 PHE A CA 1
ATOM 843 C C . PHE A 1 103 ? 10.164 1.153 -17.405 1.00 90.19 103 PHE A C 1
ATOM 845 O O . PHE A 1 103 ? 9.975 1.756 -16.348 1.00 90.19 103 PHE A O 1
ATOM 852 N N . ALA A 1 104 ? 9.611 -0.037 -17.644 1.00 92.12 104 ALA A N 1
ATOM 853 C CA . ALA A 1 104 ? 8.707 -0.682 -16.702 1.00 92.12 104 ALA A CA 1
ATOM 854 C C . ALA A 1 104 ? 9.403 -1.041 -15.375 1.00 92.12 104 ALA A C 1
ATOM 856 O O . ALA A 1 104 ? 8.829 -0.835 -14.306 1.00 92.12 104 ALA A O 1
ATOM 857 N N . LEU A 1 105 ? 10.664 -1.486 -15.419 1.00 91.12 105 LEU A N 1
ATOM 858 C CA . LEU A 1 105 ? 11.481 -1.712 -14.223 1.00 91.12 105 LEU A CA 1
ATOM 859 C C . LEU A 1 105 ? 11.722 -0.416 -13.437 1.00 91.12 105 LEU A C 1
ATOM 861 O O . LEU A 1 105 ? 11.572 -0.418 -12.216 1.00 91.12 105 LEU A O 1
ATOM 865 N N . ARG A 1 106 ? 12.044 0.694 -14.120 1.00 89.81 106 ARG A N 1
ATOM 866 C CA . ARG A 1 106 ? 12.210 2.015 -13.482 1.00 89.81 106 ARG A CA 1
ATOM 867 C C . ARG A 1 106 ? 10.911 2.477 -12.814 1.00 89.81 106 ARG A C 1
ATOM 869 O O . ARG A 1 106 ? 10.941 2.974 -11.691 1.00 89.81 106 ARG A O 1
ATOM 876 N N . LEU A 1 107 ? 9.765 2.259 -13.463 1.00 89.25 107 LEU A N 1
ATOM 877 C CA . LEU A 1 107 ? 8.450 2.592 -12.912 1.00 89.25 107 LEU A CA 1
ATOM 878 C C . LEU A 1 107 ? 8.117 1.757 -11.666 1.00 89.25 107 LEU A C 1
ATOM 880 O O . LEU A 1 107 ? 7.717 2.317 -10.647 1.00 89.25 107 LEU A O 1
ATOM 884 N N . VAL A 1 108 ? 8.312 0.436 -11.723 1.00 91.75 108 VAL A N 1
ATOM 885 C CA . VAL A 1 108 ? 8.092 -0.460 -10.573 1.00 91.75 108 VAL A CA 1
ATOM 886 C C . VAL A 1 108 ? 9.027 -0.101 -9.419 1.00 91.75 108 VAL A C 1
ATOM 888 O O . VAL A 1 108 ? 8.587 -0.071 -8.273 1.00 91.75 108 VAL A O 1
ATOM 891 N N . ALA A 1 109 ? 10.290 0.230 -9.700 1.00 89.38 109 ALA A N 1
ATOM 892 C CA . ALA A 1 109 ? 11.230 0.685 -8.680 1.00 89.38 109 ALA A CA 1
ATOM 893 C C . ALA A 1 109 ? 10.777 2.004 -8.029 1.00 89.38 109 ALA A C 1
ATOM 895 O O . ALA A 1 109 ? 10.823 2.132 -6.806 1.00 89.38 109 ALA A O 1
ATOM 896 N N . ALA A 1 110 ? 10.292 2.962 -8.824 1.00 88.06 110 ALA A N 1
ATOM 897 C CA . ALA A 1 110 ? 9.834 4.263 -8.342 1.00 88.06 110 ALA A CA 1
ATOM 898 C C . ALA A 1 110 ? 8.568 4.154 -7.478 1.00 88.06 110 ALA A C 1
ATOM 900 O O . ALA A 1 110 ? 8.521 4.675 -6.364 1.00 88.06 110 ALA A O 1
ATOM 901 N N . LEU A 1 111 ? 7.552 3.432 -7.958 1.00 86.31 111 LEU A N 1
ATOM 902 C CA . LEU A 1 111 ? 6.323 3.187 -7.197 1.00 86.31 111 LEU A CA 1
ATOM 903 C C . LEU A 1 111 ? 6.591 2.317 -5.968 1.00 86.31 111 LEU A C 1
ATOM 905 O O . LEU A 1 111 ? 6.008 2.534 -4.906 1.00 86.31 111 LEU A O 1
ATOM 909 N N . GLY A 1 112 ? 7.504 1.357 -6.097 1.00 88.00 112 GLY A N 1
ATOM 910 C CA . GLY A 1 112 ? 7.916 0.509 -4.996 1.00 88.00 112 GLY A CA 1
ATOM 911 C C . GLY A 1 112 ? 8.607 1.278 -3.880 1.00 88.00 112 GLY A C 1
ATOM 912 O O . GLY A 1 112 ? 8.290 1.061 -2.715 1.00 88.00 112 GLY A O 1
ATOM 913 N N . TYR A 1 113 ? 9.475 2.232 -4.224 1.00 85.62 113 TYR A N 1
ATOM 914 C CA . TYR A 1 113 ? 10.076 3.150 -3.259 1.00 85.62 113 TYR A CA 1
ATOM 915 C C . TYR A 1 113 ? 9.005 3.920 -2.476 1.00 85.62 113 TYR A C 1
ATOM 917 O O . TYR A 1 113 ? 9.020 3.919 -1.247 1.00 85.62 113 TYR A O 1
ATOM 925 N N . VAL A 1 114 ? 8.024 4.502 -3.174 1.00 82.94 114 VAL A N 1
ATOM 926 C CA . VAL A 1 114 ? 6.914 5.234 -2.543 1.00 82.94 114 VAL A CA 1
ATOM 927 C C . VAL A 1 114 ? 6.116 4.334 -1.591 1.00 82.94 114 VAL A C 1
ATOM 929 O O . VAL A 1 114 ? 5.827 4.737 -0.465 1.00 82.94 114 VAL A O 1
ATOM 932 N N . GLY A 1 115 ? 5.803 3.102 -2.005 1.00 79.50 115 GLY A N 1
ATOM 933 C CA . GLY A 1 115 ? 5.095 2.133 -1.163 1.00 79.50 115 GLY A CA 1
ATOM 934 C C . GLY A 1 115 ? 5.889 1.715 0.080 1.00 79.50 115 GLY A C 1
ATOM 935 O O . GLY A 1 115 ? 5.337 1.670 1.180 1.00 79.50 115 GLY A O 1
ATOM 936 N N . LEU A 1 116 ? 7.192 1.462 -0.070 1.00 79.94 116 LEU A N 1
ATOM 937 C CA . LEU A 1 116 ? 8.077 1.102 1.043 1.00 79.94 116 LEU A CA 1
ATOM 938 C C . LEU A 1 116 ? 8.215 2.251 2.049 1.00 79.94 116 LEU A C 1
ATOM 940 O O . LEU A 1 116 ? 8.139 2.013 3.253 1.00 79.94 116 LEU A O 1
ATOM 944 N N . VAL A 1 117 ? 8.342 3.496 1.573 1.00 77.25 117 VAL A N 1
ATOM 945 C CA . VAL A 1 117 ? 8.317 4.688 2.435 1.00 77.25 117 VAL A CA 1
ATOM 946 C C . VAL A 1 117 ? 6.970 4.800 3.151 1.00 77.25 117 VAL A C 1
ATOM 948 O O . VAL A 1 117 ? 6.934 5.167 4.318 1.00 77.25 117 VAL A O 1
ATOM 951 N N . GLY A 1 118 ? 5.859 4.437 2.510 1.00 70.31 118 GLY A N 1
ATOM 952 C CA . GLY A 1 118 ? 4.527 4.368 3.123 1.00 70.31 118 GLY A CA 1
ATOM 953 C C . GLY A 1 118 ? 4.298 3.178 4.067 1.00 70.31 118 GLY A C 1
ATOM 954 O O . GLY A 1 118 ? 3.148 2.854 4.348 1.00 70.31 118 GLY A O 1
ATOM 955 N N . ASN A 1 119 ? 5.356 2.497 4.526 1.00 71.94 119 ASN A N 1
ATOM 956 C CA . ASN A 1 119 ? 5.300 1.348 5.440 1.00 71.94 119 ASN A CA 1
ATOM 957 C C . ASN A 1 119 ? 4.453 0.163 4.913 1.00 71.94 119 ASN A C 1
ATOM 959 O O . ASN A 1 119 ? 3.972 -0.676 5.680 1.00 71.94 119 ASN A O 1
ATOM 963 N N . SER A 1 120 ? 4.273 0.093 3.589 1.00 75.94 120 SER A N 1
ATOM 964 C CA . SER A 1 120 ? 3.581 -1.001 2.906 1.00 75.94 120 SER A CA 1
ATOM 965 C C . SER A 1 120 ? 4.535 -2.161 2.619 1.00 75.94 120 SER A C 1
ATOM 967 O O . SER A 1 120 ? 5.757 -2.003 2.556 1.00 75.94 120 SER A O 1
ATOM 969 N N . ARG A 1 121 ? 3.971 -3.355 2.420 1.00 82.50 121 ARG A N 1
ATOM 970 C CA . ARG A 1 121 ? 4.719 -4.520 1.931 1.00 82.50 121 ARG A CA 1
ATOM 971 C C . ARG A 1 121 ? 4.793 -4.472 0.414 1.00 82.50 121 ARG A C 1
ATOM 973 O O . ARG A 1 121 ? 3.801 -4.144 -0.232 1.00 82.50 121 ARG A O 1
ATOM 980 N N . LEU A 1 122 ? 5.924 -4.876 -0.148 1.00 89.31 122 LEU A N 1
ATOM 981 C CA . LEU A 1 122 ? 6.121 -4.909 -1.592 1.00 89.31 122 LEU A CA 1
ATOM 982 C C . LEU A 1 122 ? 6.441 -6.316 -2.087 1.00 89.31 122 LEU A C 1
ATOM 984 O O . LEU A 1 122 ? 7.405 -6.927 -1.634 1.00 89.31 122 LEU A O 1
ATOM 988 N N . LEU A 1 123 ? 5.664 -6.801 -3.050 1.00 91.94 123 LEU A N 1
ATOM 989 C CA . LEU A 1 123 ? 5.913 -8.035 -3.788 1.00 91.94 123 LEU A CA 1
ATOM 990 C C . LEU A 1 123 ? 6.048 -7.697 -5.272 1.00 91.94 123 LEU A C 1
ATOM 992 O O . LEU A 1 123 ? 5.213 -6.987 -5.825 1.00 91.94 123 LEU A O 1
ATOM 996 N N . VAL A 1 124 ? 7.080 -8.216 -5.927 1.00 92.94 124 VAL A N 1
ATOM 997 C CA . VAL A 1 124 ? 7.256 -8.081 -7.378 1.00 92.94 124 VAL A CA 1
ATOM 998 C C . VAL A 1 124 ? 7.305 -9.466 -7.989 1.00 92.94 124 VAL A C 1
ATOM 1000 O O . VAL A 1 124 ? 8.085 -10.303 -7.550 1.00 92.94 124 VAL A O 1
ATOM 1003 N N . THR A 1 125 ? 6.508 -9.704 -9.019 1.00 94.12 125 THR A N 1
ATOM 1004 C CA . THR A 1 125 ? 6.501 -10.943 -9.788 1.00 94.12 125 THR A CA 1
ATOM 1005 C C . THR A 1 125 ? 6.844 -10.635 -11.233 1.00 94.12 125 THR A C 1
ATOM 1007 O O . THR A 1 125 ? 6.128 -9.901 -11.900 1.00 94.12 125 THR A O 1
ATOM 1010 N N . LEU A 1 126 ? 7.939 -11.207 -11.718 1.00 93.44 126 LEU A N 1
ATOM 1011 C CA . LEU A 1 126 ? 8.287 -11.240 -13.132 1.00 93.44 126 LEU A CA 1
ATOM 1012 C C . LEU A 1 126 ? 7.543 -12.405 -13.781 1.00 93.44 126 LEU A C 1
ATOM 1014 O O . LEU A 1 126 ? 7.603 -13.518 -13.254 1.00 93.44 126 LEU A O 1
ATOM 1018 N N . ALA A 1 127 ? 6.859 -12.156 -14.893 1.00 93.50 127 ALA A N 1
ATOM 1019 C CA . ALA A 1 127 ? 6.028 -13.135 -15.578 1.00 93.50 127 ALA A CA 1
ATOM 1020 C C . ALA A 1 127 ? 6.311 -13.169 -17.089 1.00 93.50 127 ALA A C 1
ATOM 1022 O O . ALA A 1 127 ? 6.391 -12.135 -17.742 1.00 93.50 127 ALA A O 1
ATOM 1023 N N . ASP A 1 128 ? 6.425 -14.372 -17.639 1.00 90.62 128 ASP A N 1
ATOM 1024 C CA . ASP A 1 128 ? 6.373 -14.694 -19.071 1.00 90.62 128 ASP A CA 1
ATOM 1025 C C . ASP A 1 128 ? 5.584 -16.011 -19.238 1.00 90.62 128 ASP A C 1
ATOM 1027 O O . ASP A 1 128 ? 5.304 -16.692 -18.249 1.00 90.62 128 ASP A O 1
ATOM 1031 N N . ARG A 1 129 ? 5.225 -16.397 -20.471 1.00 80.44 129 ARG A N 1
ATOM 1032 C CA . ARG A 1 129 ? 4.296 -17.495 -20.829 1.00 80.44 129 ARG A CA 1
ATOM 1033 C C . ARG A 1 129 ? 4.537 -18.854 -20.149 1.00 80.44 129 ARG A C 1
ATOM 1035 O O . ARG A 1 129 ? 3.641 -19.689 -20.178 1.00 80.44 129 ARG A O 1
ATOM 1042 N N . GLY A 1 130 ? 5.700 -19.089 -19.547 1.00 79.31 130 GLY A N 1
ATOM 1043 C CA . GLY A 1 130 ? 5.969 -20.265 -18.713 1.00 79.31 130 GLY A CA 1
ATOM 1044 C C . GLY A 1 130 ? 6.937 -20.011 -17.556 1.00 79.31 130 GLY A C 1
ATOM 1045 O O . GLY A 1 130 ? 7.416 -20.964 -16.949 1.00 79.31 130 GLY A O 1
ATOM 1046 N N . PHE A 1 131 ? 7.258 -18.750 -17.261 1.00 77.31 131 PHE A N 1
ATOM 1047 C CA . PHE A 1 131 ? 8.239 -18.391 -16.244 1.00 77.31 131 PHE A CA 1
ATOM 1048 C C . PHE A 1 131 ? 7.645 -17.371 -15.285 1.00 77.31 131 PHE A C 1
ATOM 1050 O O . PHE A 1 131 ? 7.211 -16.299 -15.697 1.00 77.31 131 PHE A O 1
ATOM 1057 N N . VAL A 1 132 ? 7.655 -17.704 -13.997 1.00 87.81 132 VAL A N 1
ATOM 1058 C CA . VAL A 1 132 ? 7.220 -16.804 -12.933 1.00 87.81 132 VAL A CA 1
ATOM 1059 C C . VAL A 1 132 ? 8.307 -16.764 -11.873 1.00 87.81 132 VAL A C 1
ATOM 1061 O O . VAL A 1 132 ? 8.664 -17.793 -11.301 1.00 87.81 132 VAL A O 1
ATOM 1064 N N . ARG A 1 133 ? 8.831 -15.570 -11.593 1.00 88.56 133 ARG A N 1
ATOM 1065 C CA . ARG A 1 133 ? 9.789 -15.351 -10.507 1.00 88.56 133 ARG A CA 1
ATOM 1066 C C . ARG A 1 133 ? 9.321 -14.212 -9.625 1.00 88.56 133 ARG A C 1
ATOM 1068 O O . ARG A 1 133 ? 9.200 -13.083 -10.087 1.00 88.56 133 ARG A O 1
ATOM 1075 N N . SER A 1 134 ? 9.129 -14.500 -8.345 1.00 89.06 134 SER A N 1
ATOM 1076 C CA . SER A 1 134 ? 8.716 -13.506 -7.357 1.00 89.06 134 SER A CA 1
ATOM 1077 C C . SER A 1 134 ? 9.879 -13.061 -6.473 1.00 89.06 134 SER A C 1
ATOM 1079 O O . SER A 1 134 ? 10.778 -13.842 -6.164 1.00 89.06 134 SER A O 1
ATOM 1081 N N . HIS A 1 135 ? 9.848 -11.799 -6.058 1.00 85.56 135 HIS A N 1
ATOM 1082 C CA . HIS A 1 135 ? 10.772 -11.188 -5.115 1.00 85.56 135 HIS A CA 1
ATOM 1083 C C . HIS A 1 135 ? 9.991 -10.416 -4.046 1.00 85.56 135 HIS A C 1
ATOM 1085 O O . HIS A 1 135 ? 9.161 -9.566 -4.370 1.00 85.56 135 HIS A O 1
ATOM 1091 N N . GLY A 1 136 ? 10.270 -10.712 -2.777 1.00 84.94 136 GLY A N 1
ATOM 1092 C CA . GLY A 1 136 ? 9.532 -10.201 -1.623 1.00 84.94 136 GLY A CA 1
ATOM 1093 C C . GLY A 1 136 ? 8.662 -11.270 -0.941 1.00 84.94 136 GLY A C 1
ATOM 1094 O O . GLY A 1 136 ? 8.816 -12.455 -1.239 1.00 84.94 136 GLY A O 1
ATOM 1095 N N . PRO A 1 137 ? 7.758 -10.873 -0.026 1.00 81.88 137 PRO A N 1
ATOM 1096 C CA . PRO A 1 137 ? 7.463 -9.490 0.338 1.00 81.88 137 PRO A CA 1
ATOM 1097 C C . PRO A 1 137 ? 8.640 -8.810 1.052 1.00 81.88 137 PRO A C 1
ATOM 1099 O O . PRO A 1 137 ? 9.222 -9.369 1.978 1.00 81.88 137 PRO A O 1
ATOM 1102 N N . VAL A 1 138 ? 8.986 -7.600 0.615 1.00 82.50 138 VAL A N 1
ATOM 1103 C CA . VAL A 1 138 ? 9.998 -6.745 1.250 1.00 82.50 138 VAL A CA 1
ATOM 1104 C C . VAL A 1 138 ? 9.300 -5.665 2.066 1.00 82.50 138 VAL A C 1
ATOM 1106 O O . VAL A 1 138 ? 8.217 -5.193 1.708 1.00 82.50 138 VAL A O 1
ATOM 1109 N N . TRP A 1 139 ? 9.929 -5.296 3.175 1.00 72.38 139 TRP A N 1
ATOM 1110 C CA . TRP A 1 139 ? 9.453 -4.278 4.098 1.00 72.38 139 TRP A CA 1
ATOM 1111 C C . TRP A 1 139 ? 10.228 -2.977 3.926 1.00 72.38 139 TRP A C 1
ATOM 1113 O O . TRP A 1 139 ? 11.447 -3.001 3.740 1.00 72.38 139 TRP A O 1
ATOM 1123 N N . GLY A 1 140 ? 9.533 -1.845 4.055 1.00 66.19 140 GLY A N 1
ATOM 1124 C CA . GLY A 1 140 ? 10.203 -0.584 4.357 1.00 66.19 140 GLY A CA 1
ATOM 1125 C C . GLY A 1 140 ? 10.901 -0.714 5.711 1.00 66.19 140 GLY A C 1
ATOM 1126 O O . GLY A 1 140 ? 10.300 -1.206 6.667 1.00 66.19 140 GLY A O 1
ATOM 1127 N N . ARG A 1 141 ? 12.184 -0.345 5.799 1.00 56.28 141 ARG A N 1
ATOM 1128 C CA . ARG A 1 141 ? 12.877 -0.308 7.094 1.00 56.28 141 ARG A CA 1
ATOM 1129 C C . ARG A 1 141 ? 12.273 0.816 7.940 1.00 56.28 141 ARG A C 1
ATOM 1131 O O . ARG A 1 141 ? 12.155 1.935 7.453 1.00 56.28 141 ARG A O 1
ATOM 1138 N N . ARG A 1 142 ? 11.894 0.500 9.183 1.00 48.84 142 ARG A N 1
ATOM 1139 C CA . ARG A 1 142 ? 11.661 1.503 10.228 1.00 48.84 142 ARG A CA 1
ATOM 1140 C C . ARG A 1 142 ? 13.036 1.969 10.721 1.00 48.84 142 ARG A C 1
ATOM 1142 O O . ARG A 1 142 ? 13.854 1.115 11.064 1.00 48.84 142 ARG A O 1
ATOM 1149 N N . GLU A 1 143 ? 13.279 3.275 10.679 1.00 43.38 143 GLU A N 1
ATOM 1150 C CA . GLU A 1 143 ? 14.264 3.933 11.550 1.00 43.38 143 GLU A CA 1
ATOM 1151 C C . GLU A 1 143 ? 13.624 4.202 12.914 1.00 43.38 143 GLU A C 1
ATOM 1153 O O . GLU A 1 143 ? 12.393 4.455 12.936 1.00 43.38 143 GLU A O 1
#

Foldseek 3Di:
DPPDLEDPVCVVVLVVVLVVVPPPPPVPDPPPDPPPDQAPAPAWDDKDFDDPPDDCVQWDVVVCVVPVTTIGTDGDHPDAAEDEAEAEPDPVQCDDPPRNNSVVSSVLVSVVVSSQSVQHFYKYWYDDPPDIDIDDSDHNDDD